Protein AF-A0A383ENN6-F1 (afdb_monomer)

Secondary structure (DSSP, 8-state):
-EEEEEEE-TTSS-EEEEEE---EEEEEEEEEESS---HHHHHHHHTTSPP-EESTTHHHHHHHHHHHHHHH-TT--SPPEEEEEEETTTEEEEEEEE------EEEEEEEEEE-TTS-EEEEEEEEEE-BSTTSSS-B-

Structure (mmCIF, N/CA/C/O backbone):
data_AF-A0A383ENN6-F1
#
_entry.id   AF-A0A383ENN6-F1
#
loop_
_atom_site.group_PDB
_atom_site.id
_atom_site.type_symbol
_atom_site.label_atom_id
_atom_site.label_alt_id
_atom_site.label_comp_id
_atom_site.label_asym_id
_atom_site.label_entity_id
_atom_site.label_seq_id
_atom_site.pdbx_PDB_ins_code
_atom_site.Cartn_x
_atom_site.Cartn_y
_atom_site.Cartn_z
_atom_site.occupancy
_atom_site.B_iso_or_equiv
_atom_site.auth_seq_id
_atom_site.auth_comp_id
_atom_site.auth_asym_id
_atom_site.auth_atom_id
_atom_site.pdbx_PDB_model_num
ATOM 1 N N . MET A 1 1 ? 18.015 -0.674 -19.557 1.00 63.50 1 MET A N 1
ATOM 2 C CA . MET A 1 1 ? 19.193 -1.013 -20.384 1.00 63.50 1 MET A CA 1
ATOM 3 C C . MET A 1 1 ? 18.681 -1.709 -21.627 1.00 63.50 1 MET A C 1
ATOM 5 O O . MET A 1 1 ? 17.902 -2.642 -21.490 1.00 63.50 1 MET A O 1
ATOM 9 N N . GLU A 1 2 ? 19.046 -1.223 -22.807 1.00 74.88 2 GLU A N 1
ATOM 10 C CA . GLU A 1 2 ? 18.682 -1.856 -24.077 1.00 74.88 2 GLU A CA 1
ATOM 11 C C . GLU A 1 2 ? 19.952 -2.333 -24.779 1.00 74.88 2 GLU A C 1
ATOM 13 O O . GLU A 1 2 ? 20.990 -1.667 -24.718 1.00 74.88 2 GLU A O 1
ATOM 18 N N . TYR A 1 3 ? 19.871 -3.489 -25.432 1.00 77.25 3 TYR A N 1
ATOM 19 C CA . TYR A 1 3 ? 20.954 -4.032 -26.241 1.00 77.25 3 TYR A CA 1
ATOM 20 C C . TYR A 1 3 ? 20.627 -3.774 -27.704 1.00 77.25 3 TYR A C 1
ATOM 22 O O . TYR A 1 3 ? 19.642 -4.293 -28.229 1.00 77.25 3 TYR A O 1
ATOM 30 N N . LYS A 1 4 ? 21.447 -2.962 -28.366 1.00 84.00 4 LYS A N 1
ATOM 31 C CA . LYS A 1 4 ? 21.350 -2.748 -29.807 1.00 84.00 4 LYS A CA 1
ATOM 32 C C . LYS A 1 4 ? 22.401 -3.610 -30.487 1.00 84.00 4 LYS A C 1
ATOM 34 O O . LYS A 1 4 ? 23.577 -3.521 -30.143 1.00 84.00 4 LYS A O 1
ATOM 39 N N . LEU A 1 5 ? 21.984 -4.427 -31.450 1.00 88.12 5 LEU A N 1
ATOM 40 C CA . LEU A 1 5 ? 22.916 -5.176 -32.287 1.00 88.12 5 LEU A CA 1
ATOM 41 C C . LEU A 1 5 ? 23.872 -4.192 -32.976 1.00 88.12 5 LEU A C 1
ATOM 43 O O . LEU A 1 5 ? 23.424 -3.267 -33.657 1.00 88.12 5 LEU A O 1
ATOM 47 N N . GLN A 1 6 ? 25.171 -4.376 -32.755 1.00 90.56 6 GLN A N 1
ATOM 48 C CA . GLN A 1 6 ? 26.219 -3.541 -33.332 1.00 90.56 6 GLN A CA 1
ATOM 49 C C . GLN A 1 6 ? 26.793 -4.193 -34.588 1.00 90.56 6 GLN A C 1
ATOM 51 O O . GLN A 1 6 ? 26.885 -3.545 -35.627 1.00 90.56 6 GLN A O 1
ATOM 56 N N . SER A 1 7 ? 27.152 -5.473 -34.502 1.00 90.75 7 SER A N 1
ATOM 57 C CA . SER A 1 7 ? 27.686 -6.252 -35.620 1.00 90.75 7 SER A CA 1
ATOM 58 C C . SER A 1 7 ? 27.542 -7.747 -35.359 1.00 90.75 7 SER A C 1
ATOM 60 O O . SER A 1 7 ? 27.443 -8.173 -34.207 1.00 90.75 7 SER A O 1
ATOM 62 N N . TYR A 1 8 ? 27.574 -8.535 -36.427 1.00 91.88 8 TYR A N 1
ATOM 63 C CA . TYR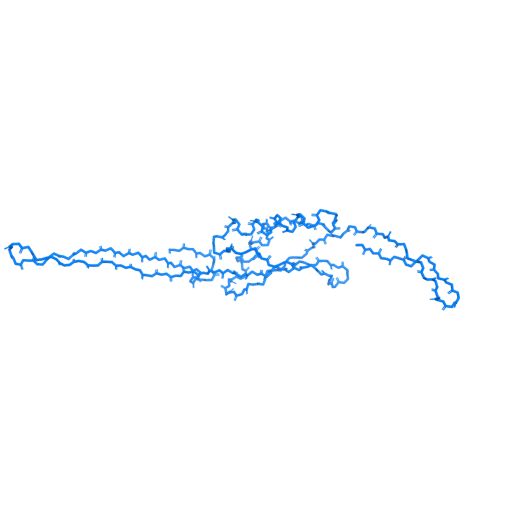 A 1 8 ? 27.678 -9.990 -36.382 1.00 91.88 8 TYR A CA 1
ATOM 64 C C . TYR A 1 8 ? 28.543 -10.477 -37.553 1.00 91.88 8 TYR A C 1
ATOM 66 O O . TYR A 1 8 ? 28.677 -9.761 -38.549 1.00 91.88 8 TYR A O 1
ATOM 74 N N . ASP A 1 9 ? 29.159 -11.648 -37.417 1.00 92.25 9 ASP A N 1
ATOM 75 C CA . ASP A 1 9 ? 29.880 -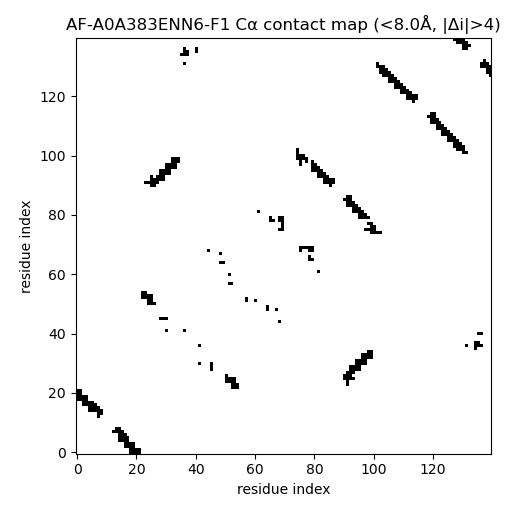12.331 -38.497 1.00 92.25 9 ASP A CA 1
ATOM 76 C C . ASP A 1 9 ? 28.935 -13.185 -39.363 1.00 92.25 9 ASP A C 1
ATOM 78 O O . ASP A 1 9 ? 27.802 -13.464 -38.983 1.00 92.25 9 ASP A O 1
ATOM 82 N N . GLU A 1 10 ? 29.382 -13.614 -40.548 1.00 88.38 10 GLU A N 1
ATOM 83 C CA . GLU A 1 10 ? 28.534 -14.345 -41.511 1.00 88.38 10 GLU A CA 1
ATOM 84 C C . GLU A 1 10 ? 27.960 -15.660 -40.955 1.00 88.38 10 GLU A C 1
ATOM 86 O O . GLU A 1 10 ? 26.904 -16.110 -41.399 1.00 88.38 10 GLU A O 1
ATOM 91 N N . MET A 1 11 ? 28.634 -16.259 -39.968 1.00 91.44 11 MET A N 1
ATOM 92 C CA . MET A 1 11 ? 28.209 -17.499 -39.313 1.00 91.44 11 MET A CA 1
ATOM 93 C C . MET A 1 11 ? 27.432 -17.273 -38.004 1.00 91.44 11 MET A C 1
ATOM 95 O O . MET A 1 11 ? 26.985 -18.246 -37.400 1.00 91.44 11 MET A O 1
ATOM 99 N N . PHE A 1 12 ? 27.236 -16.019 -37.578 1.00 82.81 12 PHE A N 1
ATOM 100 C CA . PHE A 1 12 ? 26.617 -15.631 -36.301 1.00 82.81 12 PHE A CA 1
ATOM 101 C C . PHE A 1 12 ? 27.293 -16.215 -35.045 1.00 82.81 12 PHE A C 1
ATOM 103 O O . PHE A 1 12 ? 26.667 -16.304 -33.987 1.00 82.81 12 PHE A O 1
ATOM 110 N N . GLU A 1 13 ? 28.568 -16.591 -35.128 1.00 87.62 13 GLU A N 1
ATOM 111 C CA . GLU A 1 13 ? 29.348 -17.071 -33.983 1.00 87.62 13 GLU A CA 1
ATOM 112 C C . GLU A 1 13 ? 29.794 -15.914 -33.078 1.00 87.62 13 GLU A C 1
ATOM 114 O O . GLU A 1 13 ? 29.941 -16.089 -31.867 1.00 87.62 13 GLU A O 1
ATOM 119 N N . HIS A 1 14 ? 29.939 -14.708 -33.636 1.00 88.06 14 HIS A N 1
ATOM 120 C CA . HIS A 1 14 ? 30.341 -13.511 -32.902 1.00 88.06 14 HIS A CA 1
ATOM 121 C C . HIS A 1 14 ? 29.305 -12.403 -33.059 1.00 88.06 14 HIS A C 1
ATOM 123 O O . HIS A 1 14 ? 29.332 -11.631 -34.016 1.00 88.06 14 HIS A O 1
ATOM 129 N N . ILE A 1 15 ? 28.411 -12.282 -32.077 1.00 91.00 15 ILE A N 1
ATOM 130 C CA . ILE A 1 15 ? 27.385 -11.237 -32.043 1.00 91.00 15 ILE A CA 1
ATOM 131 C C . ILE A 1 15 ? 27.783 -10.174 -31.020 1.00 91.00 15 ILE A C 1
ATOM 133 O O . ILE A 1 15 ? 27.847 -10.434 -29.817 1.00 91.00 15 ILE A O 1
ATOM 137 N N . ILE A 1 16 ? 28.039 -8.957 -31.497 1.00 89.25 16 ILE A N 1
ATOM 138 C CA . ILE A 1 16 ? 28.405 -7.819 -30.654 1.00 89.25 16 ILE A CA 1
ATOM 139 C C . ILE A 1 16 ? 27.170 -6.953 -30.440 1.00 89.25 16 ILE A C 1
ATOM 141 O O . ILE A 1 16 ? 26.548 -6.469 -31.390 1.00 89.25 16 ILE A O 1
ATOM 145 N N . TYR A 1 17 ? 26.847 -6.714 -29.173 1.00 86.62 17 TYR A N 1
ATOM 146 C CA . TYR A 1 17 ? 25.803 -5.784 -28.768 1.00 86.62 17 TYR A CA 1
ATOM 147 C C . TYR A 1 17 ? 26.422 -4.538 -28.152 1.00 86.62 17 TYR A C 1
ATOM 149 O O . TYR A 1 17 ? 27.313 -4.620 -27.308 1.00 86.62 17 TYR A O 1
ATOM 157 N N . GLN A 1 18 ? 25.881 -3.384 -28.517 1.00 84.81 18 GLN A N 1
ATOM 158 C CA . GLN A 1 18 ? 26.133 -2.139 -27.817 1.00 84.81 18 GLN A CA 1
ATOM 159 C C . GLN A 1 18 ? 25.050 -1.939 -26.756 1.00 84.81 18 GLN A C 1
ATOM 161 O O . GLN A 1 18 ? 23.852 -1.968 -27.057 1.00 84.81 18 GLN A O 1
ATOM 166 N N . THR A 1 19 ? 25.462 -1.714 -25.510 1.00 73.62 19 THR A N 1
ATOM 167 C CA . THR A 1 19 ? 24.545 -1.310 -24.445 1.00 73.62 19 THR A CA 1
ATOM 168 C C . THR A 1 19 ? 24.194 0.163 -24.608 1.00 73.62 19 THR A C 1
ATOM 170 O O . THR A 1 19 ? 25.063 1.026 -24.745 1.00 73.62 19 THR A O 1
ATOM 173 N N . ARG A 1 20 ? 22.898 0.472 -24.586 1.00 72.12 20 ARG A N 1
ATOM 174 C CA . ARG A 1 20 ? 22.398 1.844 -24.523 1.00 72.12 20 ARG A CA 1
ATOM 175 C C . ARG A 1 20 ? 21.589 2.026 -23.250 1.00 72.12 20 ARG A C 1
ATOM 177 O O . ARG A 1 20 ? 20.680 1.248 -22.943 1.00 72.12 20 ARG A O 1
ATOM 184 N N . TYR A 1 21 ? 21.917 3.078 -22.512 1.00 65.19 21 TYR A N 1
ATOM 185 C CA . TYR A 1 21 ? 21.076 3.540 -21.422 1.00 65.19 21 TYR A CA 1
ATOM 186 C C . TYR A 1 21 ? 19.931 4.353 -22.024 1.00 65.19 21 TYR A C 1
ATOM 188 O O . TYR A 1 21 ? 20.158 5.366 -22.682 1.00 65.19 21 TYR A O 1
ATOM 196 N N . VAL A 1 22 ? 18.712 3.849 -21.874 1.00 68.62 22 VAL A N 1
ATOM 197 C CA . VAL A 1 22 ? 17.493 4.543 -22.282 1.00 68.62 22 VAL A CA 1
ATOM 198 C C . VAL A 1 22 ? 16.698 4.763 -21.014 1.00 68.62 22 VAL A C 1
ATOM 200 O O . VAL A 1 22 ? 16.259 3.799 -20.386 1.00 68.62 22 VAL A O 1
ATOM 203 N N . GLU A 1 23 ? 16.573 6.027 -20.627 1.00 73.25 23 GLU A N 1
ATOM 204 C CA . GLU A 1 23 ? 15.681 6.432 -19.551 1.00 73.25 23 GLU A CA 1
ATOM 205 C C . GLU A 1 23 ? 14.243 6.183 -20.007 1.00 73.25 23 GLU A C 1
ATOM 207 O O . GLU A 1 23 ? 13.811 6.676 -21.052 1.00 73.25 23 GLU A O 1
ATOM 212 N N . LYS A 1 24 ? 13.503 5.386 -19.236 1.00 84.88 24 LYS A N 1
ATOM 213 C CA . LYS A 1 24 ? 12.066 5.177 -19.440 1.00 84.88 24 LYS A CA 1
ATOM 214 C C . LYS A 1 24 ? 11.313 5.691 -18.228 1.00 84.88 24 LYS A C 1
ATOM 216 O O . LYS A 1 24 ? 11.729 5.460 -17.098 1.00 84.88 24 LYS A O 1
ATOM 221 N N . ILE A 1 25 ? 10.205 6.382 -18.456 1.00 89.50 25 ILE A N 1
ATOM 222 C CA . ILE A 1 25 ? 9.344 6.876 -17.380 1.00 89.50 25 ILE A CA 1
ATOM 223 C C . ILE A 1 25 ? 8.344 5.778 -17.036 1.00 89.50 25 ILE A C 1
ATOM 225 O O . ILE A 1 25 ? 7.725 5.209 -17.930 1.00 89.50 25 ILE A O 1
ATOM 229 N N . ILE A 1 26 ? 8.159 5.514 -15.745 1.00 91.81 26 ILE A N 1
ATOM 230 C CA . ILE A 1 26 ? 7.043 4.703 -15.260 1.00 91.81 26 ILE A CA 1
ATOM 231 C C . ILE A 1 26 ? 5.783 5.560 -15.386 1.00 91.81 26 ILE A C 1
ATOM 233 O O . ILE A 1 26 ? 5.572 6.501 -14.617 1.00 91.81 26 ILE A O 1
ATOM 237 N N . ASP A 1 27 ? 4.978 5.275 -16.405 1.00 88.25 27 ASP A N 1
ATOM 238 C CA . ASP A 1 27 ? 3.809 6.081 -16.765 1.00 88.25 27 ASP A CA 1
ATOM 239 C C . ASP A 1 27 ? 2.519 5.598 -16.099 1.00 88.25 27 ASP A C 1
ATOM 241 O O . ASP A 1 27 ? 1.561 6.365 -15.982 1.00 88.25 27 ASP A O 1
ATOM 245 N N . THR A 1 28 ? 2.513 4.351 -15.629 1.00 92.00 28 THR A N 1
ATOM 246 C CA . THR A 1 28 ? 1.335 3.698 -15.065 1.00 92.00 28 THR A CA 1
ATOM 247 C C . THR A 1 28 ? 1.675 3.033 -13.749 1.00 92.00 28 THR A C 1
ATOM 249 O O . THR A 1 28 ? 2.677 2.333 -13.635 1.00 92.00 28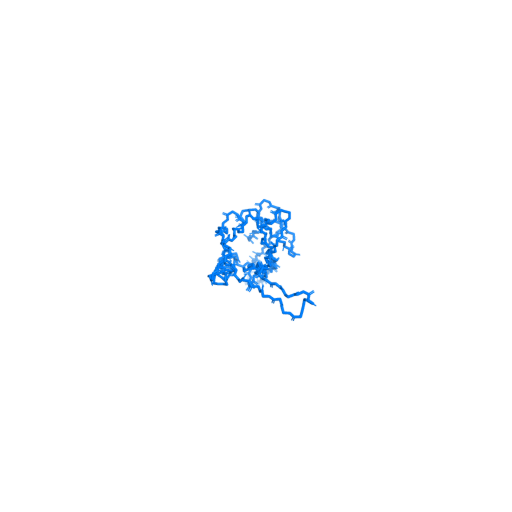 THR A O 1
ATOM 252 N N . ILE A 1 29 ? 0.815 3.237 -12.755 1.00 94.62 29 ILE A N 1
ATOM 253 C CA . ILE A 1 29 ? 0.898 2.580 -11.454 1.00 94.62 29 ILE A CA 1
ATOM 254 C C . ILE A 1 29 ? -0.450 1.919 -11.191 1.00 94.62 29 ILE A C 1
ATOM 256 O O . ILE A 1 29 ? -1.493 2.568 -11.279 1.00 94.62 29 ILE A O 1
ATOM 260 N N . VAL A 1 30 ? -0.417 0.635 -10.857 1.00 94.56 30 VAL A N 1
ATOM 261 C CA . VAL A 1 30 ? -1.583 -0.159 -10.473 1.00 94.56 30 VAL A CA 1
ATOM 262 C C . VAL A 1 30 ? -1.336 -0.716 -9.079 1.00 94.56 30 VAL A C 1
ATOM 264 O O . VAL A 1 30 ? -0.263 -1.248 -8.810 1.00 94.56 30 VAL A O 1
ATOM 267 N N . ILE A 1 31 ? -2.324 -0.593 -8.195 1.00 95.75 31 ILE A N 1
ATOM 268 C CA . ILE A 1 31 ? -2.282 -1.199 -6.861 1.00 95.75 31 ILE A CA 1
ATOM 269 C C . ILE A 1 31 ? -3.237 -2.384 -6.842 1.00 95.75 31 ILE A C 1
ATOM 271 O O . ILE A 1 31 ? -4.414 -2.233 -7.179 1.00 95.75 31 ILE A O 1
ATOM 275 N N . VAL A 1 32 ? -2.732 -3.539 -6.423 1.00 95.81 32 VAL A N 1
ATOM 276 C CA . VAL A 1 32 ? -3.486 -4.784 -6.284 1.00 95.81 32 VAL A CA 1
ATOM 277 C C . VAL A 1 32 ? -3.573 -5.113 -4.796 1.00 95.81 32 VAL A C 1
ATOM 279 O O . VAL A 1 32 ? -2.579 -5.537 -4.210 1.00 95.81 32 VAL A O 1
ATOM 282 N N . PRO A 1 33 ? -4.719 -4.871 -4.139 1.00 95.44 33 PRO A N 1
ATOM 283 C CA . PRO A 1 33 ? -4.847 -5.164 -2.723 1.00 95.44 33 PRO A CA 1
ATOM 284 C C . PRO A 1 33 ? -5.269 -6.620 -2.482 1.00 95.44 33 PRO A C 1
ATOM 286 O O . PRO A 1 33 ? -6.149 -7.144 -3.163 1.00 95.44 33 PRO A O 1
ATOM 289 N N . GLU A 1 34 ? -4.704 -7.257 -1.457 1.00 95.38 34 GLU A N 1
ATOM 290 C CA . GLU A 1 34 ? -5.130 -8.588 -0.995 1.00 95.38 34 GLU A CA 1
ATOM 291 C C . GLU A 1 34 ? -6.482 -8.561 -0.268 1.00 95.38 34 GLU A C 1
ATOM 293 O O . GLU A 1 34 ? -7.181 -9.571 -0.171 1.00 95.38 34 GLU A O 1
ATOM 298 N N . LYS A 1 35 ? -6.853 -7.399 0.278 1.00 94.38 35 LYS A N 1
ATOM 299 C CA . LYS A 1 35 ? -8.127 -7.162 0.965 1.00 94.38 35 LYS A CA 1
ATOM 300 C C . LYS A 1 35 ? -8.984 -6.193 0.163 1.00 94.38 35 LYS A C 1
ATOM 302 O O . LYS A 1 35 ? -8.475 -5.335 -0.552 1.00 94.38 35 LYS A O 1
ATOM 307 N N . ASN A 1 36 ? -10.301 -6.287 0.330 1.00 94.81 36 ASN A N 1
ATOM 308 C CA . ASN A 1 36 ? -11.221 -5.380 -0.343 1.00 94.81 36 ASN A CA 1
ATOM 309 C C . ASN A 1 36 ? -10.992 -3.932 0.109 1.00 94.81 36 ASN A C 1
ATOM 311 O O . ASN A 1 36 ? -11.116 -3.592 1.284 1.00 94.81 36 ASN A O 1
ATOM 315 N N . ILE A 1 37 ? -10.677 -3.077 -0.859 1.00 96.19 37 ILE A N 1
ATOM 316 C CA . ILE A 1 37 ? -10.566 -1.628 -0.708 1.00 96.19 37 ILE A CA 1
ATOM 317 C C . ILE A 1 37 ? -11.251 -1.010 -1.922 1.00 96.19 37 ILE A C 1
ATOM 319 O O . ILE A 1 37 ? -11.018 -1.428 -3.058 1.00 96.19 37 ILE A O 1
ATOM 323 N N . LEU A 1 38 ? -12.102 -0.005 -1.709 1.00 96.88 38 LEU A N 1
ATOM 324 C CA . LEU A 1 38 ? -12.775 0.662 -2.818 1.00 96.88 38 LEU A CA 1
ATOM 325 C C . LEU A 1 38 ? -11.741 1.345 -3.736 1.00 96.88 38 LEU A C 1
ATOM 327 O O . LEU A 1 38 ? -10.876 2.078 -3.241 1.00 96.88 38 LEU A O 1
ATOM 331 N N . PRO A 1 39 ? -11.879 1.227 -5.073 1.00 95.00 39 PRO A N 1
ATOM 332 C CA . PRO A 1 39 ? -10.896 1.742 -6.030 1.00 95.00 39 PRO A CA 1
ATOM 333 C C . PRO A 1 39 ? -10.528 3.217 -5.842 1.00 95.00 39 PRO A C 1
ATOM 335 O O . PRO A 1 39 ? -9.381 3.602 -6.038 1.00 95.00 39 PRO A O 1
ATOM 338 N N . LYS A 1 40 ? -11.470 4.062 -5.402 1.00 95.25 40 LYS A N 1
ATOM 339 C CA . LYS A 1 40 ? -11.204 5.488 -5.150 1.00 95.25 40 LYS A CA 1
ATOM 340 C C . LYS A 1 40 ? -10.133 5.731 -4.076 1.00 95.25 40 LYS A C 1
ATOM 342 O O . LYS A 1 40 ? -9.392 6.706 -4.182 1.00 95.25 40 LYS A O 1
ATOM 347 N N . PHE A 1 41 ? -10.029 4.865 -3.064 1.00 93.50 41 PHE A N 1
ATOM 348 C CA . PHE A 1 41 ? -9.004 4.991 -2.023 1.00 93.50 41 PHE A CA 1
ATOM 349 C C . PHE A 1 41 ? -7.652 4.477 -2.509 1.00 93.50 41 PHE A C 1
ATOM 351 O O . PHE A 1 41 ? -6.651 5.144 -2.264 1.00 93.50 41 PHE A O 1
ATOM 358 N N . LEU A 1 42 ? -7.630 3.396 -3.297 1.00 94.38 42 LEU A N 1
ATOM 359 C CA . LEU A 1 42 ? -6.419 2.935 -3.985 1.00 94.38 42 LEU A CA 1
ATOM 360 C C . LEU A 1 42 ? -5.884 4.002 -4.947 1.00 94.38 42 LEU A C 1
ATOM 362 O O . LEU A 1 42 ? -4.706 4.336 -4.916 1.00 94.38 42 LEU A O 1
ATOM 366 N N . ASN A 1 43 ? -6.756 4.629 -5.738 1.00 93.62 43 ASN A N 1
ATOM 367 C CA . ASN A 1 43 ? -6.367 5.709 -6.645 1.00 93.62 43 ASN A CA 1
ATOM 368 C C . ASN A 1 43 ? -5.776 6.902 -5.884 1.00 93.62 43 ASN A C 1
ATOM 370 O O . ASN A 1 43 ? -4.810 7.508 -6.341 1.00 93.62 43 ASN A O 1
ATOM 374 N N . ARG A 1 44 ? -6.295 7.215 -4.687 1.00 91.88 44 ARG A N 1
ATOM 375 C CA . ARG A 1 44 ? -5.714 8.255 -3.826 1.00 91.88 44 ARG A CA 1
ATOM 376 C C . ARG A 1 44 ? -4.271 7.936 -3.428 1.00 91.88 44 ARG A C 1
ATOM 378 O O . ARG A 1 44 ? -3.472 8.866 -3.367 1.00 91.88 44 ARG A O 1
ATOM 385 N N . LEU A 1 45 ? -3.942 6.666 -3.178 1.00 91.06 45 LEU A N 1
ATOM 386 C CA . LEU A 1 45 ? -2.561 6.224 -2.943 1.00 91.06 45 LEU A CA 1
AT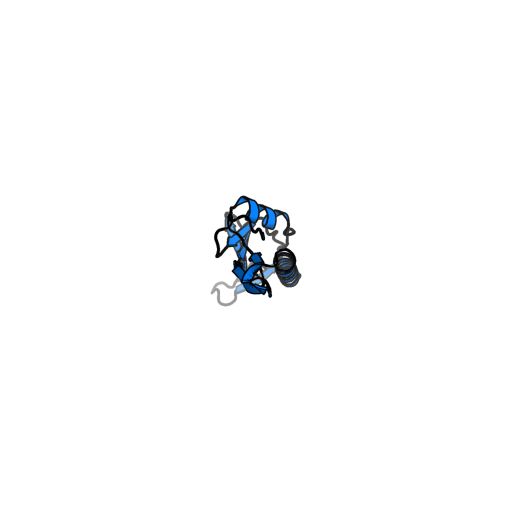OM 387 C C . LEU A 1 45 ? -1.701 6.464 -4.178 1.00 91.06 45 LEU A C 1
ATOM 389 O O . LEU A 1 45 ? -0.647 7.084 -4.072 1.00 91.06 45 LEU A O 1
ATOM 393 N N . VAL A 1 46 ? -2.176 6.026 -5.348 1.00 93.06 46 VAL A N 1
ATOM 394 C CA . VAL A 1 46 ? -1.454 6.167 -6.620 1.00 93.06 46 VAL A CA 1
ATOM 395 C C . VAL A 1 46 ? -1.084 7.625 -6.887 1.00 93.06 46 VAL A C 1
ATOM 397 O O . VAL A 1 46 ? 0.068 7.912 -7.195 1.00 93.06 46 VAL A O 1
ATOM 400 N N . TYR A 1 47 ? -2.014 8.564 -6.686 1.00 91.19 47 TYR A N 1
ATOM 401 C CA . TYR A 1 47 ? -1.753 9.996 -6.890 1.00 91.19 47 TYR A CA 1
ATOM 402 C C . TYR A 1 47 ? -0.704 10.595 -5.947 1.00 91.19 47 TYR A C 1
ATOM 404 O O . TYR A 1 47 ? -0.213 11.694 -6.194 1.00 91.19 47 TYR A O 1
ATOM 412 N N . GLN A 1 48 ? -0.382 9.910 -4.854 1.00 89.50 48 GLN A N 1
ATOM 413 C CA . GLN A 1 48 ? 0.590 10.366 -3.864 1.00 89.50 48 GLN A CA 1
ATOM 414 C C . GLN A 1 48 ? 1.970 9.748 -4.079 1.00 89.50 48 GLN A C 1
ATOM 416 O O . GLN A 1 48 ? 2.935 10.211 -3.475 1.00 89.50 48 GLN A O 1
ATOM 421 N N . ILE A 1 49 ? 2.070 8.724 -4.927 1.00 90.94 49 ILE A N 1
ATOM 422 C CA . ILE A 1 49 ? 3.335 8.101 -5.288 1.00 90.94 49 ILE A CA 1
ATOM 423 C C . ILE A 1 49 ? 4.003 8.981 -6.353 1.00 90.94 49 ILE A C 1
ATOM 425 O O . ILE A 1 49 ? 3.422 9.196 -7.420 1.00 90.94 49 ILE A O 1
ATOM 429 N N . PRO A 1 50 ? 5.221 9.499 -6.104 1.00 88.69 50 PRO A N 1
ATOM 430 C CA . PRO A 1 50 ? 5.935 10.292 -7.096 1.00 88.69 50 PRO A CA 1
ATOM 431 C C . PRO A 1 50 ? 6.137 9.501 -8.391 1.00 88.69 50 PRO A C 1
ATOM 433 O O . PRO A 1 50 ? 6.293 8.279 -8.357 1.00 88.69 50 PRO A O 1
ATOM 436 N N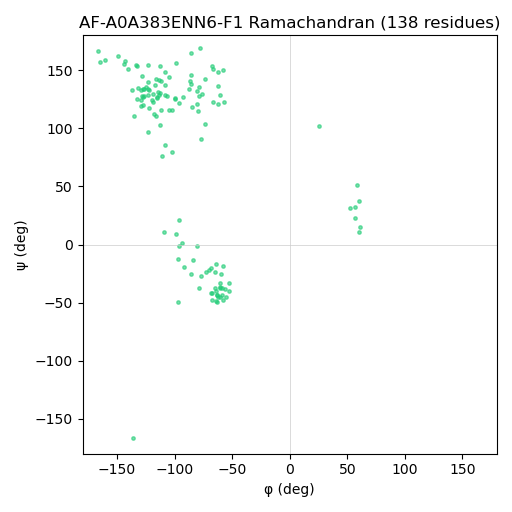 . LYS A 1 51 ? 6.194 10.183 -9.534 1.00 87.62 51 LYS A N 1
ATOM 437 C CA . LYS A 1 51 ? 6.658 9.543 -10.773 1.00 87.62 51 LYS A CA 1
ATOM 438 C C . LYS A 1 51 ? 8.114 9.102 -10.603 1.00 87.62 51 LYS A C 1
ATOM 440 O O . LYS A 1 51 ? 8.860 9.756 -9.881 1.00 87.62 51 LYS A O 1
ATOM 445 N N . SER A 1 52 ? 8.497 8.015 -11.264 1.00 87.56 52 SER A N 1
ATOM 446 C CA . SER A 1 52 ? 9.883 7.538 -11.277 1.00 87.56 52 SER A CA 1
ATOM 447 C C . SER A 1 52 ? 10.340 7.209 -12.684 1.00 87.56 52 SER A C 1
ATOM 449 O O . SER A 1 52 ? 9.545 6.871 -13.566 1.00 87.56 52 SER A O 1
ATOM 451 N N . THR A 1 53 ? 11.645 7.310 -12.861 1.00 88.00 53 THR A N 1
ATOM 452 C CA . THR A 1 53 ? 12.386 6.955 -14.061 1.00 88.00 53 THR A CA 1
ATOM 453 C C . THR A 1 53 ? 13.132 5.647 -13.827 1.00 88.00 53 THR A C 1
ATOM 455 O O . THR A 1 53 ? 13.599 5.357 -12.729 1.00 88.00 53 THR A O 1
ATOM 458 N N . ILE A 1 54 ? 13.223 4.818 -14.865 1.00 86.81 54 ILE A N 1
ATOM 459 C CA . ILE A 1 54 ? 14.131 3.675 -14.895 1.00 86.81 54 ILE A CA 1
ATOM 460 C C . ILE A 1 54 ? 15.528 4.231 -15.164 1.00 86.81 54 ILE A C 1
ATOM 462 O O . ILE A 1 54 ? 15.933 4.395 -16.317 1.00 86.81 54 ILE A O 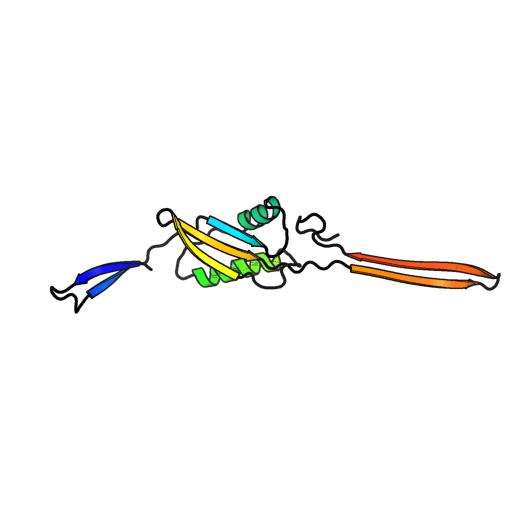1
ATOM 466 N N . ASP A 1 55 ? 16.235 4.531 -14.081 1.00 85.69 55 ASP A N 1
ATOM 467 C CA . ASP A 1 55 ? 17.628 4.960 -14.074 1.00 85.69 55 ASP A CA 1
ATOM 468 C C . ASP A 1 55 ? 18.429 4.253 -12.960 1.00 85.69 55 ASP A C 1
ATOM 470 O O . ASP A 1 55 ? 18.001 3.234 -12.411 1.00 85.69 55 ASP A O 1
ATOM 474 N N . HIS A 1 56 ? 19.633 4.746 -12.662 1.00 84.31 56 HIS A N 1
ATOM 475 C CA . HIS A 1 56 ? 20.539 4.137 -11.688 1.00 84.31 56 HIS A CA 1
ATOM 476 C C . HIS A 1 56 ? 20.030 4.233 -10.242 1.00 84.31 56 HIS A C 1
ATOM 478 O O . HIS A 1 56 ? 20.453 3.434 -9.411 1.00 84.31 56 HIS A O 1
ATOM 484 N N . ASN A 1 57 ? 19.106 5.152 -9.952 1.00 88.19 57 ASN A N 1
ATOM 485 C CA . ASN A 1 57 ? 18.500 5.356 -8.636 1.00 88.19 57 ASN A CA 1
ATOM 486 C C . ASN A 1 57 ? 17.189 4.581 -8.457 1.00 88.19 57 ASN A C 1
ATOM 488 O O . ASN A 1 57 ? 16.570 4.676 -7.399 1.00 88.19 57 ASN A O 1
ATOM 492 N N . LEU A 1 58 ? 16.754 3.801 -9.458 1.00 89.25 58 LEU A N 1
ATOM 493 C CA . LEU A 1 58 ? 15.460 3.114 -9.442 1.00 89.25 58 LEU A CA 1
ATOM 494 C C . LEU A 1 58 ? 15.241 2.273 -8.174 1.00 89.25 58 LEU A C 1
ATOM 496 O O . LEU A 1 58 ? 14.137 2.252 -7.638 1.00 89.25 58 LEU A O 1
ATOM 500 N N . ILE A 1 59 ? 16.277 1.580 -7.694 1.00 90.81 59 ILE A N 1
ATOM 501 C CA . ILE A 1 59 ? 16.184 0.731 -6.497 1.00 90.81 59 ILE A CA 1
ATOM 502 C C . ILE A 1 59 ? 15.884 1.583 -5.257 1.00 90.81 59 ILE A C 1
ATOM 504 O O . ILE A 1 59 ? 14.937 1.288 -4.527 1.00 90.81 59 ILE A O 1
ATOM 508 N N . ASP A 1 60 ? 16.628 2.671 -5.059 1.00 93.38 60 ASP A N 1
ATOM 509 C CA . ASP A 1 60 ? 16.427 3.587 -3.933 1.00 93.38 60 ASP A CA 1
ATOM 510 C C . ASP A 1 60 ? 15.063 4.284 -4.013 1.00 93.38 60 ASP A C 1
ATOM 512 O O . ASP A 1 60 ? 14.388 4.479 -3.000 1.00 93.38 60 ASP A O 1
ATOM 516 N N . ASP A 1 61 ? 14.627 4.636 -5.221 1.00 92.69 61 ASP A N 1
ATOM 517 C CA . ASP A 1 61 ? 13.305 5.199 -5.482 1.00 92.69 61 ASP A CA 1
ATOM 518 C C . ASP A 1 61 ? 12.180 4.222 -5.128 1.00 92.69 61 ASP A C 1
ATOM 520 O O . ASP A 1 61 ? 11.184 4.620 -4.518 1.00 92.69 61 ASP A O 1
ATOM 524 N N . ILE A 1 62 ? 12.325 2.943 -5.485 1.00 94.56 62 ILE A N 1
ATOM 525 C CA . ILE A 1 62 ? 11.374 1.886 -5.123 1.00 94.56 62 ILE A CA 1
ATOM 526 C C . ILE A 1 62 ? 11.314 1.727 -3.603 1.00 94.56 62 ILE A C 1
ATOM 528 O O . ILE A 1 62 ? 10.216 1.670 -3.049 1.00 94.56 62 ILE A O 1
ATOM 532 N N . GLU A 1 63 ? 12.456 1.697 -2.914 1.00 95.44 63 GLU A N 1
ATOM 533 C CA . GLU A 1 63 ? 12.480 1.578 -1.453 1.00 95.44 63 GLU A CA 1
ATOM 534 C C . GLU A 1 63 ? 11.822 2.781 -0.768 1.00 95.44 63 GLU A C 1
ATOM 536 O O . GLU A 1 63 ? 10.957 2.593 0.089 1.00 95.44 63 GLU A O 1
ATOM 541 N N . LYS A 1 64 ? 12.096 4.010 -1.224 1.00 94.50 64 LYS A N 1
ATOM 542 C CA . LYS A 1 64 ? 11.407 5.215 -0.728 1.00 94.50 64 LYS A CA 1
ATOM 543 C C . LYS A 1 64 ? 9.895 5.153 -0.940 1.00 94.50 64 LYS A C 1
ATOM 545 O O . LYS A 1 64 ? 9.142 5.628 -0.093 1.00 94.50 64 LYS A O 1
ATOM 550 N N . LYS A 1 65 ? 9.422 4.589 -2.059 1.00 93.81 65 LYS A N 1
ATOM 551 C CA . LYS A 1 65 ? 7.979 4.402 -2.303 1.00 93.81 65 LYS A CA 1
ATOM 552 C C . LYS A 1 65 ? 7.374 3.374 -1.359 1.00 93.81 65 LYS A C 1
ATOM 554 O O . LYS A 1 65 ? 6.281 3.615 -0.852 1.00 93.81 65 LYS A O 1
ATOM 559 N N . LYS A 1 66 ? 8.062 2.256 -1.110 1.00 95.12 66 LYS A N 1
ATOM 560 C CA . LYS A 1 66 ? 7.618 1.261 -0.124 1.00 95.12 66 LYS A CA 1
ATOM 561 C C . LYS A 1 66 ? 7.479 1.908 1.251 1.00 95.12 66 LYS A C 1
ATOM 563 O O . LYS A 1 66 ? 6.418 1.788 1.854 1.00 95.12 66 LYS A O 1
ATOM 568 N N . ASP A 1 67 ? 8.487 2.672 1.669 1.00 94.38 67 ASP A N 1
ATOM 569 C CA . ASP A 1 67 ? 8.486 3.382 2.951 1.00 94.38 67 ASP A CA 1
ATOM 570 C C . ASP A 1 67 ? 7.380 4.445 3.022 1.00 94.38 67 ASP A C 1
ATOM 572 O O . ASP A 1 67 ? 6.707 4.589 4.041 1.00 94.38 67 ASP A O 1
ATOM 576 N N . LEU A 1 68 ? 7.138 5.182 1.933 1.00 93.12 68 LEU A N 1
ATOM 577 C CA . LEU A 1 68 ? 6.035 6.142 1.842 1.00 93.12 68 LEU A CA 1
ATOM 578 C C . LEU A 1 68 ? 4.678 5.459 2.067 1.00 93.12 68 LEU A C 1
ATOM 580 O O . LEU A 1 68 ? 3.824 6.008 2.764 1.00 93.12 68 LEU A O 1
ATOM 584 N N . ILE A 1 69 ? 4.471 4.287 1.463 1.00 92.94 69 ILE A N 1
ATOM 585 C CA . ILE A 1 69 ? 3.218 3.535 1.566 1.00 92.94 69 ILE A CA 1
ATOM 586 C C . ILE A 1 69 ? 3.024 3.017 2.997 1.00 92.94 69 ILE A C 1
ATOM 588 O O . ILE A 1 69 ? 1.954 3.240 3.566 1.00 92.94 69 ILE A O 1
ATOM 592 N N . THR A 1 70 ? 4.047 2.402 3.600 1.00 93.19 70 THR A N 1
ATOM 593 C CA . THR A 1 70 ? 3.971 1.853 4.968 1.00 93.19 70 THR A CA 1
ATOM 594 C C . THR A 1 70 ? 3.833 2.945 6.027 1.00 93.19 70 THR A C 1
ATOM 596 O O . THR A 1 70 ? 3.007 2.840 6.927 1.00 93.19 70 THR A O 1
ATOM 599 N N . ASN A 1 71 ? 4.574 4.051 5.906 1.00 91.38 71 ASN A N 1
ATOM 600 C CA . ASN A 1 71 ? 4.545 5.130 6.904 1.00 91.38 71 ASN A CA 1
ATOM 601 C C . ASN A 1 71 ? 3.228 5.909 6.908 1.00 91.38 71 ASN A C 1
ATOM 603 O O . ASN A 1 71 ? 2.899 6.584 7.882 1.00 91.38 71 ASN A O 1
ATOM 607 N N . LYS A 1 72 ? 2.479 5.861 5.805 1.00 88.56 72 LYS A N 1
ATOM 608 C CA . LYS A 1 72 ? 1.243 6.625 5.660 1.00 88.56 72 LYS A CA 1
ATOM 609 C C . LYS A 1 72 ? 0.019 5.913 6.224 1.00 88.56 72 LYS A C 1
ATOM 611 O O . LYS A 1 72 ? -0.952 6.581 6.581 1.00 88.56 72 LYS A O 1
ATOM 616 N N . TYR A 1 73 ? 0.050 4.587 6.286 1.00 87.62 73 TYR A N 1
ATOM 617 C CA . TYR A 1 73 ? -1.102 3.773 6.645 1.00 87.62 73 TYR A CA 1
ATOM 618 C C . TYR A 1 73 ? -0.691 2.686 7.625 1.00 87.62 73 TYR A C 1
ATOM 620 O O . TYR A 1 73 ? -0.019 1.731 7.261 1.00 87.62 73 TYR A O 1
ATOM 628 N N . TYR A 1 74 ? -1.142 2.816 8.869 1.00 88.81 74 TYR A N 1
ATOM 629 C CA . TYR A 1 74 ? -0.698 1.959 9.968 1.00 88.81 74 TYR A CA 1
ATOM 630 C C . TYR A 1 74 ? -1.098 0.474 9.808 1.00 88.81 74 TYR A C 1
ATOM 632 O O . TYR A 1 74 ? -0.439 -0.392 10.371 1.00 88.81 74 TYR A O 1
ATOM 640 N N . PHE A 1 75 ? -2.153 0.167 9.043 1.00 92.25 75 PHE A N 1
ATOM 641 C CA . PHE A 1 75 ? -2.553 -1.209 8.706 1.00 92.25 75 PHE A CA 1
ATOM 642 C C . PHE A 1 75 ? -1.726 -1.800 7.548 1.00 92.25 75 PHE A C 1
ATOM 644 O O . PHE A 1 75 ? -1.948 -2.940 7.161 1.00 92.25 75 PHE A O 1
ATOM 651 N N . ILE A 1 76 ? -0.783 -1.052 6.960 1.00 91.62 76 ILE A N 1
ATOM 652 C CA . ILE A 1 76 ? 0.220 -1.566 6.016 1.00 91.62 76 ILE A CA 1
ATOM 653 C C . ILE A 1 76 ? 1.537 -1.699 6.786 1.00 91.62 76 ILE A C 1
ATOM 655 O O . ILE A 1 76 ? 2.410 -0.835 6.730 1.00 91.62 76 ILE A O 1
ATOM 659 N N . ASN A 1 77 ? 1.657 -2.774 7.557 1.00 88.19 77 ASN A N 1
ATOM 660 C CA . ASN A 1 77 ? 2.807 -3.016 8.432 1.00 88.19 77 ASN A CA 1
ATOM 661 C C . ASN A 1 77 ? 4.000 -3.676 7.719 1.00 88.19 77 ASN A C 1
ATOM 663 O O . ASN A 1 77 ? 5.110 -3.659 8.246 1.00 88.19 77 ASN A O 1
ATOM 667 N N . ASN A 1 78 ? 3.791 -4.203 6.511 1.00 91.31 78 ASN A N 1
ATOM 668 C CA . ASN A 1 78 ? 4.817 -4.829 5.686 1.00 91.31 78 ASN A CA 1
ATOM 669 C C . ASN A 1 78 ? 5.079 -4.001 4.424 1.00 91.31 78 ASN A C 1
ATOM 671 O O . ASN A 1 78 ? 4.153 -3.467 3.809 1.00 91.31 78 ASN A O 1
ATOM 675 N N . LYS A 1 79 ? 6.351 -3.913 4.008 1.00 94.12 79 LYS A N 1
ATOM 676 C CA . LYS A 1 79 ? 6.709 -3.237 2.755 1.00 94.12 79 LYS A CA 1
ATOM 677 C C . LYS A 1 79 ? 6.013 -3.934 1.577 1.00 94.12 79 LYS A C 1
ATOM 679 O O . LYS A 1 79 ? 6.165 -5.149 1.442 1.00 94.12 79 LYS A O 1
ATOM 684 N N . PRO A 1 80 ? 5.302 -3.195 0.707 1.00 95.62 80 PRO A N 1
ATOM 685 C CA . PRO A 1 80 ? 4.613 -3.803 -0.420 1.00 95.62 80 PRO A CA 1
ATOM 686 C C . PRO A 1 80 ? 5.608 -4.388 -1.422 1.00 95.62 80 PRO A C 1
ATOM 688 O O . PRO A 1 80 ? 6.732 -3.891 -1.590 1.00 95.62 80 PRO A O 1
ATOM 691 N N . HIS A 1 81 ? 5.173 -5.428 -2.125 1.00 96.12 81 HIS A N 1
ATOM 692 C CA . HIS A 1 81 ? 5.922 -5.947 -3.257 1.00 96.12 81 HIS A CA 1
ATOM 693 C C . HIS A 1 81 ? 5.671 -5.050 -4.475 1.00 96.12 81 HIS A C 1
ATOM 695 O O . HIS A 1 81 ? 4.549 -4.610 -4.716 1.00 96.12 81 HIS A O 1
ATOM 701 N N . ILE A 1 82 ? 6.737 -4.712 -5.202 1.00 96.06 82 ILE A N 1
ATOM 702 C CA . ILE A 1 82 ? 6.673 -3.799 -6.346 1.00 96.06 82 ILE A CA 1
ATOM 703 C C . ILE A 1 82 ? 7.324 -4.479 -7.540 1.00 96.06 82 ILE A C 1
ATOM 705 O O . ILE A 1 82 ? 8.515 -4.789 -7.503 1.00 96.06 82 ILE A O 1
ATOM 709 N N . ASN A 1 83 ? 6.542 -4.648 -8.600 1.00 93.69 83 ASN A N 1
ATOM 710 C CA . ASN A 1 83 ? 6.977 -5.176 -9.884 1.00 93.69 83 ASN A CA 1
ATOM 711 C C . ASN A 1 83 ? 6.931 -4.080 -10.944 1.00 93.69 83 ASN A C 1
ATOM 713 O O . ASN A 1 83 ? 6.002 -3.275 -10.978 1.00 93.69 83 ASN A O 1
ATOM 717 N N . ILE A 1 84 ? 7.922 -4.056 -11.830 1.00 93.12 84 ILE A N 1
ATOM 718 C CA . ILE A 1 84 ? 7.976 -3.128 -12.962 1.00 93.12 84 ILE A CA 1
ATOM 719 C C . ILE A 1 84 ? 8.089 -3.948 -14.237 1.00 93.12 84 ILE A C 1
ATOM 721 O O . ILE A 1 84 ? 8.900 -4.868 -14.320 1.00 93.12 84 ILE A O 1
ATOM 725 N N . GLY A 1 85 ? 7.286 -3.603 -15.236 1.00 89.81 85 GLY A N 1
ATOM 726 C CA . GLY A 1 85 ? 7.268 -4.298 -16.515 1.00 89.81 85 GLY A CA 1
ATOM 727 C C . GLY A 1 85 ? 6.912 -3.368 -17.660 1.00 89.81 85 GLY A C 1
ATOM 728 O O . GLY A 1 85 ? 6.369 -2.280 -17.458 1.00 89.81 85 GLY A O 1
ATOM 729 N N . THR A 1 86 ? 7.224 -3.799 -18.876 1.00 90.00 86 THR A N 1
ATOM 730 C CA . THR A 1 86 ? 6.743 -3.128 -20.079 1.00 90.00 86 THR A CA 1
ATOM 731 C C . THR A 1 86 ? 5.360 -3.643 -20.463 1.00 90.00 86 THR A C 1
ATOM 733 O O . THR A 1 86 ? 5.034 -4.816 -20.285 1.00 90.00 86 THR A O 1
ATOM 736 N N . TYR A 1 87 ? 4.534 -2.759 -21.003 1.00 86.88 87 TYR A N 1
ATOM 737 C CA . TYR A 1 87 ? 3.234 -3.082 -21.577 1.00 86.88 87 TYR A CA 1
ATOM 738 C C . TYR A 1 87 ? 3.007 -2.198 -22.809 1.00 86.88 87 TYR A C 1
ATOM 740 O O . TYR A 1 87 ? 3.662 -1.173 -22.945 1.00 86.88 87 TYR A O 1
ATOM 748 N N . LEU A 1 88 ? 2.124 -2.616 -23.723 1.00 82.69 88 LEU A N 1
ATOM 749 C CA . LEU A 1 88 ? 1.625 -1.855 -24.888 1.00 82.69 88 LEU A CA 1
ATOM 750 C C . LEU A 1 88 ? 2.552 -0.743 -25.431 1.00 82.69 88 LEU A C 1
ATOM 752 O O . LEU A 1 88 ? 2.530 0.384 -24.936 1.00 82.69 88 LEU A O 1
ATOM 756 N N . ASN A 1 89 ? 3.255 -1.009 -26.535 1.00 83.25 89 ASN A N 1
ATOM 757 C CA . ASN A 1 89 ? 4.095 -0.023 -27.233 1.00 83.25 89 ASN A CA 1
ATOM 758 C C . ASN A 1 89 ? 5.196 0.583 -26.336 1.00 83.25 89 ASN A C 1
ATOM 760 O O . ASN A 1 89 ? 5.317 1.803 -26.244 1.00 83.25 89 ASN A O 1
ATOM 764 N N . ASP A 1 90 ? 5.977 -0.272 -25.667 1.00 81.56 90 ASP A N 1
ATOM 765 C CA . ASP A 1 90 ? 7.129 0.103 -24.826 1.00 81.56 90 ASP A CA 1
ATOM 766 C C . ASP A 1 90 ? 6.829 1.005 -23.619 1.00 81.56 90 ASP A C 1
ATOM 768 O O . ASP A 1 90 ? 7.755 1.547 -23.004 1.00 81.56 90 ASP A O 1
ATOM 772 N N . LYS A 1 91 ? 5.557 1.132 -23.232 1.00 88.62 91 LYS A N 1
ATOM 773 C CA . LYS A 1 91 ? 5.176 1.796 -21.986 1.00 88.62 91 LYS A CA 1
ATOM 774 C C . LYS A 1 91 ? 5.634 0.988 -20.789 1.00 88.62 91 LYS A C 1
ATOM 776 O O . LYS A 1 91 ? 5.778 -0.231 -20.864 1.00 88.62 91 LYS A O 1
ATOM 781 N N . VAL A 1 92 ? 5.854 1.665 -19.670 1.00 91.94 92 VAL A N 1
ATOM 782 C CA . VAL A 1 92 ? 6.359 1.037 -18.447 1.00 91.94 92 VAL A CA 1
ATOM 783 C C . VAL A 1 92 ? 5.334 1.199 -17.337 1.00 91.94 92 VAL A C 1
ATOM 785 O O . VAL A 1 92 ? 4.952 2.313 -16.975 1.00 91.94 92 VAL A O 1
ATOM 788 N N . GLY A 1 93 ? 4.907 0.066 -16.790 1.00 93.81 93 GLY A N 1
ATOM 789 C CA . GLY A 1 93 ? 3.984 -0.018 -15.670 1.00 93.81 93 GLY A CA 1
ATOM 790 C C . GLY A 1 93 ? 4.682 -0.473 -14.394 1.00 93.81 93 GLY A C 1
ATOM 791 O O . GLY A 1 93 ? 5.624 -1.264 -14.432 1.00 93.81 93 GLY A O 1
ATOM 792 N N . MET A 1 94 ? 4.182 0.010 -13.263 1.00 95.31 94 MET A N 1
ATOM 793 C CA . MET A 1 94 ? 4.492 -0.470 -11.924 1.00 95.31 94 MET A CA 1
ATOM 794 C C . MET A 1 94 ? 3.240 -1.107 -11.321 1.00 95.31 94 MET A C 1
ATOM 796 O O . MET A 1 94 ? 2.178 -0.487 -11.288 1.00 95.31 94 MET A O 1
ATOM 800 N N . VAL A 1 95 ? 3.375 -2.328 -10.821 1.00 96.06 95 VAL A N 1
ATOM 801 C CA . VAL A 1 95 ? 2.348 -3.031 -10.052 1.00 96.06 95 VAL A CA 1
ATOM 802 C C . VAL A 1 95 ? 2.803 -3.087 -8.602 1.00 96.06 95 VAL A C 1
ATOM 804 O O . VAL A 1 95 ? 3.943 -3.458 -8.325 1.00 96.06 95 VAL A O 1
ATOM 807 N N . ILE A 1 96 ? 1.927 -2.675 -7.694 1.00 96.38 96 ILE A N 1
ATOM 808 C CA . ILE A 1 96 ? 2.170 -2.655 -6.255 1.00 96.38 96 ILE A CA 1
ATOM 809 C C . ILE A 1 96 ? 1.187 -3.622 -5.610 1.00 96.38 96 ILE A C 1
ATOM 811 O O . ILE A 1 96 ? -0.013 -3.341 -5.562 1.00 96.38 96 ILE A O 1
ATOM 815 N N . ASP A 1 97 ? 1.703 -4.728 -5.095 1.00 96.75 97 ASP A N 1
ATOM 816 C CA . ASP A 1 97 ? 0.912 -5.695 -4.348 1.00 96.75 97 ASP A CA 1
ATOM 817 C C . ASP A 1 97 ? 0.828 -5.234 -2.893 1.00 96.75 97 ASP A C 1
ATOM 819 O O . ASP A 1 97 ? 1.841 -5.047 -2.207 1.00 96.75 97 ASP A O 1
ATOM 823 N N . LEU A 1 98 ? -0.399 -4.982 -2.446 1.00 94.94 98 LEU A N 1
ATOM 824 C CA . LEU A 1 98 ? -0.689 -4.387 -1.153 1.00 94.94 98 LEU A CA 1
ATOM 825 C C . LEU A 1 98 ? -1.369 -5.406 -0.240 1.00 94.94 98 LEU A C 1
ATOM 827 O O . LEU A 1 98 ? -2.511 -5.789 -0.478 1.00 94.94 98 LEU A O 1
ATOM 831 N N . ALA A 1 99 ? -0.698 -5.770 0.848 1.00 94.69 99 ALA A N 1
ATOM 832 C CA . ALA A 1 99 ? -1.190 -6.722 1.841 1.00 94.69 99 ALA A CA 1
ATOM 833 C C . ALA A 1 99 ? -1.503 -6.013 3.174 1.00 94.69 99 ALA A C 1
ATOM 835 O O . ALA A 1 99 ? -0.692 -6.061 4.098 1.00 94.69 99 ALA A O 1
ATOM 836 N N . PRO A 1 100 ? -2.625 -5.272 3.284 1.00 94.50 100 PRO A N 1
ATOM 837 C CA . PRO A 1 100 ? -2.991 -4.621 4.535 1.00 94.50 100 PRO A CA 1
ATOM 838 C C . PRO A 1 100 ? -3.506 -5.641 5.564 1.00 94.50 100 PRO A C 1
ATOM 840 O O . PRO A 1 100 ? -4.270 -6.556 5.239 1.00 94.50 100 PRO A O 1
ATOM 843 N N . GLU A 1 101 ? -3.157 -5.421 6.825 1.00 94.81 101 GLU A N 1
ATOM 844 C CA . GLU A 1 101 ? -3.582 -6.202 7.984 1.00 94.81 101 GLU A CA 1
ATOM 845 C C . GLU A 1 101 ? -4.572 -5.396 8.831 1.00 94.81 101 GLU A C 1
ATOM 847 O O . GLU A 1 101 ? -4.206 -4.716 9.790 1.00 94.81 101 GLU A O 1
ATOM 852 N N . PHE A 1 102 ? -5.849 -5.468 8.453 1.00 94.81 102 PHE A N 1
ATOM 853 C CA . PHE A 1 102 ? -6.934 -4.843 9.207 1.00 94.81 102 PHE A CA 1
ATOM 854 C C . PHE A 1 102 ? -7.317 -5.684 10.429 1.00 94.81 102 PHE A C 1
ATOM 856 O O . PHE A 1 102 ? -7.633 -6.868 10.301 1.00 94.81 102 PHE A O 1
ATOM 863 N N . ASN A 1 103 ? -7.346 -5.057 11.601 1.00 92.38 103 ASN A N 1
ATOM 864 C CA . ASN A 1 103 ? -7.654 -5.667 12.888 1.00 92.38 103 ASN A CA 1
ATOM 865 C C . ASN A 1 103 ? -8.840 -4.961 13.550 1.00 92.38 103 ASN A C 1
ATOM 867 O O . ASN A 1 103 ? -8.760 -3.786 13.893 1.00 92.38 103 ASN A O 1
ATOM 871 N N . SER A 1 104 ? -9.931 -5.696 13.764 1.00 92.88 104 SER A N 1
ATOM 872 C CA . SER A 1 104 ? -11.106 -5.204 14.490 1.00 92.88 10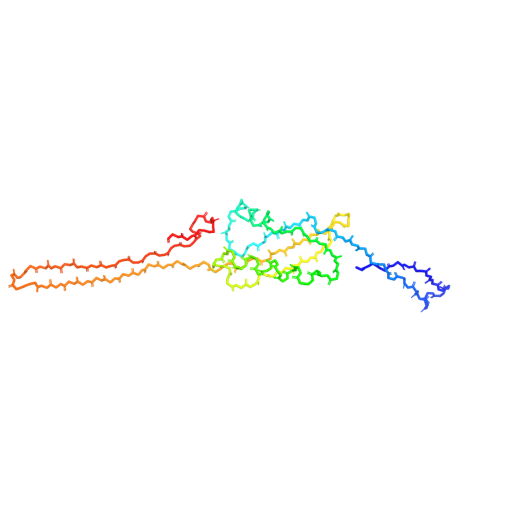4 SER A CA 1
ATOM 873 C C . SER A 1 104 ? -11.286 -5.983 15.789 1.00 92.88 104 SER A C 1
ATOM 875 O O . SER A 1 104 ? -11.270 -7.215 15.771 1.00 92.88 104 SER A O 1
ATOM 877 N N . HIS A 1 105 ? -11.481 -5.286 16.906 1.00 94.12 105 HIS A N 1
ATOM 878 C CA . HIS A 1 105 ? -11.702 -5.898 18.211 1.00 94.12 105 HIS A CA 1
ATOM 879 C C . HIS A 1 105 ? -12.764 -5.157 19.025 1.00 94.12 105 HIS A C 1
ATOM 881 O O . HIS A 1 105 ? -12.972 -3.953 18.903 1.00 94.12 105 HIS A O 1
ATOM 887 N N . LEU A 1 106 ? -13.439 -5.921 19.876 1.00 94.88 106 LEU A N 1
ATOM 888 C CA . LEU A 1 106 ? -14.410 -5.450 20.853 1.00 94.88 106 LEU A CA 1
ATOM 889 C C . LEU A 1 106 ? -14.002 -6.054 22.191 1.00 94.88 106 LEU A C 1
ATOM 891 O O . LEU A 1 106 ? -13.968 -7.280 22.324 1.00 94.88 106 LEU A O 1
ATOM 895 N N . SER A 1 107 ? -13.687 -5.219 23.170 1.00 94.88 107 SER A N 1
ATOM 896 C CA . SER A 1 107 ? -13.340 -5.667 24.515 1.00 94.88 107 SER A CA 1
ATOM 897 C C . SER A 1 107 ? -14.087 -4.852 25.564 1.00 94.88 107 SER A C 1
ATOM 899 O O . SER A 1 107 ? -14.527 -3.737 25.307 1.00 94.88 107 SER A O 1
ATOM 901 N N . GLY A 1 108 ? -14.307 -5.426 26.741 1.00 94.94 108 GLY A N 1
ATOM 902 C CA . GLY A 1 108 ? -14.997 -4.721 27.810 1.00 94.94 108 GLY A CA 1
ATOM 903 C C . GLY A 1 108 ? -14.830 -5.400 29.156 1.00 94.94 108 GLY A C 1
ATOM 904 O O . GLY A 1 108 ? -14.567 -6.602 29.239 1.00 94.94 108 GLY A O 1
ATOM 905 N N . LEU A 1 109 ? -14.993 -4.614 30.213 1.00 95.88 109 LEU A N 1
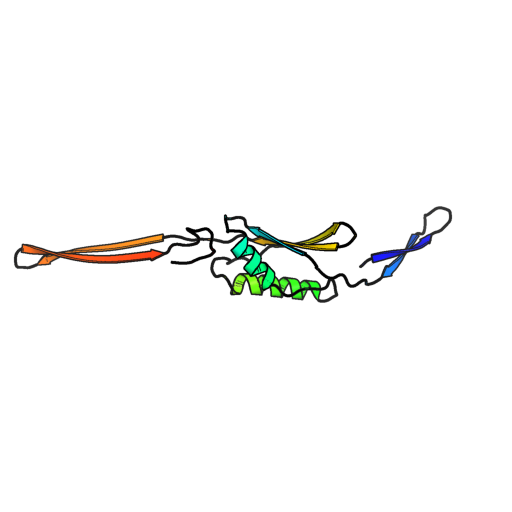ATOM 906 C CA . LEU A 1 109 ? -14.918 -5.053 31.600 1.00 95.88 109 LEU A CA 1
ATOM 907 C C . LEU A 1 109 ? -16.175 -4.587 32.324 1.00 95.88 109 LEU A C 1
ATOM 909 O O . LEU A 1 109 ? -16.492 -3.404 32.300 1.00 95.88 109 LEU A O 1
ATOM 913 N N . PHE A 1 110 ? -16.865 -5.501 33.003 1.00 94.88 110 PHE A N 1
ATOM 914 C CA . PHE A 1 110 ? -18.053 -5.187 33.793 1.00 94.88 110 PHE A CA 1
ATOM 915 C C . PHE A 1 110 ? -17.868 -5.674 35.226 1.00 94.88 110 PHE A C 1
ATOM 917 O O . PHE A 1 110 ? -17.421 -6.796 35.464 1.00 94.88 110 PHE A O 1
ATOM 924 N N . GLY A 1 111 ? -18.230 -4.832 36.187 1.00 93.31 111 GLY A N 1
ATOM 925 C CA . GLY A 1 111 ? -18.171 -5.128 37.610 1.00 93.31 111 GLY A CA 1
ATOM 926 C C . GLY A 1 111 ? -19.499 -4.810 38.277 1.00 93.31 111 GLY A C 1
ATOM 927 O O . GLY A 1 111 ? -20.058 -3.731 38.091 1.00 93.31 111 GLY A O 1
ATOM 928 N N . ALA A 1 112 ? -19.989 -5.740 39.090 1.00 93.31 112 ALA A N 1
ATOM 929 C CA . ALA A 1 112 ? -21.153 -5.531 39.936 1.00 93.31 112 ALA A CA 1
ATOM 930 C C . ALA A 1 112 ? -20.727 -5.607 41.401 1.00 93.31 112 ALA A C 1
ATOM 932 O O . ALA A 1 112 ? -20.107 -6.578 41.831 1.00 93.31 112 ALA A O 1
ATOM 933 N N . THR A 1 113 ? -21.072 -4.588 42.179 1.00 91.19 113 THR A N 1
ATOM 934 C CA . THR A 1 113 ? -20.835 -4.573 43.623 1.00 91.19 113 THR A CA 1
ATOM 935 C C . THR A 1 113 ? -22.152 -4.364 44.351 1.00 91.19 113 THR A C 1
ATOM 937 O O . THR A 1 113 ? -23.009 -3.591 43.920 1.00 91.19 113 THR A O 1
ATOM 940 N N . ARG A 1 114 ? -22.346 -5.080 45.458 1.00 91.62 114 ARG A N 1
ATOM 941 C CA . ARG A 1 114 ? -23.508 -4.892 46.327 1.00 91.62 114 ARG A CA 1
ATOM 942 C C . ARG A 1 114 ? -23.106 -3.973 47.470 1.00 91.62 114 ARG A C 1
ATOM 944 O O . ARG A 1 114 ? -22.164 -4.276 48.197 1.00 91.62 114 ARG A O 1
ATOM 951 N N . ASN A 1 115 ? -23.795 -2.848 47.619 1.00 84.12 115 ASN A N 1
ATOM 952 C CA . ASN A 1 115 ? -23.517 -1.922 48.711 1.00 84.12 115 ASN A CA 1
ATOM 953 C C . ASN A 1 115 ? -24.121 -2.412 50.041 1.00 84.12 115 ASN A C 1
ATOM 955 O O . ASN A 1 115 ? -24.945 -3.328 50.069 1.00 84.12 115 ASN A O 1
ATOM 959 N N . MET A 1 116 ? -23.743 -1.761 51.147 1.00 84.50 116 MET A N 1
ATOM 960 C CA . MET A 1 116 ? -24.227 -2.081 52.502 1.00 84.50 116 MET A CA 1
ATOM 961 C C . MET A 1 116 ? -25.760 -2.005 52.656 1.00 84.50 116 MET A C 1
ATOM 963 O O . MET A 1 116 ? -26.311 -2.616 53.562 1.00 84.50 116 MET A O 1
ATOM 967 N N . ASN A 1 117 ? -26.460 -1.323 51.741 1.00 90.25 117 ASN A N 1
ATOM 968 C CA . ASN A 1 117 ? -27.921 -1.202 51.715 1.00 90.25 117 ASN A CA 1
ATOM 969 C C . ASN A 1 117 ? -28.586 -2.228 50.778 1.00 90.25 117 ASN A C 1
ATOM 971 O O . ASN A 1 117 ? -29.701 -2.002 50.306 1.00 90.25 117 ASN A O 1
ATOM 975 N N . ASN A 1 118 ? -27.902 -3.330 50.456 1.00 87.12 118 ASN A N 1
ATOM 976 C CA . ASN A 1 118 ? -28.358 -4.371 49.533 1.00 87.12 118 ASN A CA 1
ATOM 977 C C . ASN A 1 118 ? -28.639 -3.908 48.089 1.00 87.12 118 ASN A C 1
ATOM 979 O O . ASN A 1 118 ? -29.174 -4.704 47.312 1.00 87.12 118 ASN A O 1
ATOM 983 N N . LYS A 1 119 ? -28.258 -2.685 47.694 1.00 92.06 119 LYS A N 1
ATOM 984 C CA . LYS A 1 119 ? -28.417 -2.196 46.316 1.00 92.06 119 LYS A CA 1
ATOM 985 C C . LYS A 1 119 ? -27.226 -2.625 45.466 1.00 92.06 119 LYS A C 1
ATOM 987 O O . LYS A 1 119 ? -26.078 -2.532 45.901 1.00 92.06 119 LYS A O 1
ATOM 992 N N . TRP A 1 120 ? -27.510 -3.061 44.247 1.00 91.69 120 TRP A N 1
ATOM 993 C CA . TRP A 1 120 ? -26.495 -3.361 43.245 1.00 91.69 120 TRP A CA 1
ATOM 994 C C . TRP A 1 120 ? -26.029 -2.076 42.565 1.00 91.69 120 TRP A C 1
ATOM 996 O O . TRP A 1 120 ? -26.852 -1.263 42.149 1.00 91.69 120 TRP A O 1
ATOM 1006 N N . ASN A 1 121 ? -24.716 -1.907 42.458 1.00 89.88 121 ASN A N 1
ATOM 1007 C CA . ASN A 1 121 ? -24.082 -0.929 41.591 1.00 89.88 121 ASN A CA 1
ATOM 1008 C C . ASN A 1 121 ? -23.327 -1.680 40.493 1.00 89.88 121 ASN A C 1
ATOM 1010 O O . ASN A 1 121 ? -22.576 -2.610 40.792 1.00 89.88 121 ASN A O 1
ATOM 1014 N N . VAL A 1 122 ? -23.547 -1.288 39.244 1.00 89.38 122 VAL A N 1
ATOM 1015 C CA . VAL A 1 122 ? -22.951 -1.914 38.066 1.00 89.38 122 VAL A CA 1
ATOM 1016 C C . VAL A 1 122 ? -22.138 -0.853 37.346 1.00 89.38 122 VAL A C 1
ATOM 1018 O O . VAL A 1 122 ? -22.675 0.189 36.984 1.00 89.38 122 VAL A O 1
ATOM 1021 N N . ASN A 1 123 ? -20.859 -1.135 37.132 1.00 91.25 123 ASN A N 1
ATOM 1022 C CA . ASN A 1 123 ? -19.948 -0.295 36.365 1.00 91.25 123 ASN A CA 1
ATOM 1023 C C . ASN A 1 123 ? -19.353 -1.116 35.224 1.00 91.25 123 ASN A C 1
ATOM 1025 O O . ASN A 1 123 ? -19.232 -2.339 35.332 1.00 91.25 123 ASN A O 1
ATOM 1029 N N . GLY A 1 124 ? -18.933 -0.450 34.156 1.00 93.00 124 GLY A N 1
ATOM 1030 C CA . GLY A 1 124 ? -18.160 -1.107 33.119 1.00 93.00 124 GLY A CA 1
ATOM 1031 C C . GLY A 1 124 ? -17.499 -0.146 32.148 1.00 93.00 124 GLY A C 1
ATOM 1032 O O . GLY A 1 124 ? -17.826 1.040 32.113 1.00 93.00 124 GLY A O 1
ATOM 1033 N N . GLU A 1 125 ? -16.572 -0.696 31.377 1.00 95.31 125 GLU A N 1
ATOM 1034 C CA . GLU A 1 125 ? -15.844 -0.040 30.296 1.00 95.31 125 GLU A CA 1
ATOM 1035 C C . GLU A 1 125 ? -15.952 -0.894 29.029 1.00 95.31 125 GLU A C 1
ATOM 1037 O O . GLU A 1 125 ? -16.008 -2.125 29.104 1.00 95.31 125 GLU A O 1
ATOM 1042 N N . LEU A 1 126 ? -16.013 -0.228 27.877 1.00 95.25 126 LEU A N 1
ATOM 1043 C CA . LEU A 1 126 ? -16.113 -0.838 26.557 1.00 95.25 126 LEU A CA 1
ATOM 1044 C C . LEU A 1 126 ? -15.086 -0.173 25.641 1.00 95.25 126 LEU A C 1
ATOM 1046 O O . LEU A 1 126 ? -15.109 1.045 25.482 1.00 95.25 126 LEU A O 1
ATOM 1050 N N . ASP A 1 127 ? -14.234 -0.979 25.025 1.00 95.62 127 ASP A N 1
ATOM 1051 C CA . ASP A 1 127 ? -13.258 -0.570 24.023 1.00 95.62 127 ASP A CA 1
ATOM 1052 C C . ASP A 1 127 ? -13.617 -1.220 22.682 1.00 95.62 127 ASP A C 1
ATOM 1054 O O . ASP A 1 127 ? -13.826 -2.435 22.584 1.00 95.62 127 ASP A O 1
ATOM 1058 N N . ILE A 1 128 ? -13.742 -0.389 21.650 1.00 95.19 128 ILE A N 1
ATOM 1059 C CA . ILE A 1 128 ? -14.124 -0.794 20.299 1.00 95.19 128 ILE A CA 1
ATOM 1060 C C . ILE A 1 128 ? -13.071 -0.253 19.348 1.00 95.19 128 ILE A C 1
ATOM 1062 O O . ILE A 1 128 ? -12.826 0.949 19.331 1.00 95.19 128 ILE A O 1
ATOM 1066 N N . LYS A 1 129 ? -12.516 -1.135 18.519 1.00 94.44 129 LYS A N 1
ATOM 1067 C CA . LYS A 1 129 ? -11.696 -0.764 17.372 1.00 94.44 129 LYS A CA 1
ATOM 1068 C C . LYS A 1 129 ? -12.205 -1.487 16.140 1.00 94.44 129 LYS A C 1
ATOM 1070 O O . LYS A 1 129 ? -12.288 -2.715 16.133 1.00 94.44 129 LYS A O 1
ATOM 1075 N N . LEU A 1 130 ? -12.533 -0.747 15.094 1.00 94.69 130 LEU A N 1
ATOM 1076 C CA . LEU A 1 130 ? -13.004 -1.291 13.827 1.00 94.69 130 LEU A CA 1
ATOM 1077 C C . LEU A 1 130 ? -12.151 -0.756 12.683 1.00 94.69 130 LEU A C 1
ATOM 1079 O O . LEU A 1 130 ? -11.903 0.442 12.580 1.00 94.69 130 LEU A O 1
ATOM 1083 N N . GLU A 1 131 ? -11.734 -1.642 11.787 1.00 95.38 131 GLU A N 1
ATOM 1084 C CA . GLU A 1 131 ? -10.866 -1.290 10.666 1.00 95.38 131 GLU A CA 1
ATOM 1085 C C . GLU A 1 131 ? -11.455 -1.761 9.342 1.00 95.38 131 GLU A C 1
ATOM 1087 O O . GLU A 1 131 ? -11.887 -2.907 9.216 1.00 95.38 131 GLU A O 1
ATOM 1092 N N . ASN A 1 132 ? -11.444 -0.875 8.344 1.00 95.25 132 ASN A N 1
ATOM 1093 C CA . ASN A 1 132 ? -11.855 -1.153 6.963 1.00 95.25 132 ASN A CA 1
ATOM 1094 C C . ASN A 1 132 ? -13.254 -1.792 6.800 1.00 95.25 132 ASN A C 1
ATOM 1096 O O . ASN A 1 132 ? -13.497 -2.527 5.842 1.00 95.25 132 ASN A O 1
ATOM 1100 N N . ILE A 1 133 ? -14.196 -1.488 7.695 1.00 95.56 133 ILE A N 1
ATOM 1101 C CA . ILE A 1 133 ? -15.599 -1.940 7.647 1.00 95.56 133 ILE A CA 1
ATOM 1102 C C . ILE A 1 133 ? -16.288 -1.544 6.336 1.00 95.56 133 ILE A C 1
ATOM 1104 O O . ILE A 1 133 ? -17.062 -2.311 5.763 1.00 95.56 133 ILE A O 1
ATOM 1108 N N . TRP A 1 134 ? -15.988 -0.352 5.835 1.00 95.44 134 TRP A N 1
ATOM 1109 C CA . TRP A 1 134 ? -16.561 0.225 4.623 1.00 95.44 134 TRP A CA 1
ATOM 1110 C C . TRP A 1 134 ? -15.650 0.062 3.402 1.00 95.44 134 TRP A C 1
ATOM 1112 O O . TRP A 1 134 ? -15.924 0.639 2.346 1.00 95.44 134 TRP A O 1
ATOM 1122 N N . ASN A 1 135 ? -14.570 -0.718 3.524 1.00 96.00 135 ASN A N 1
ATOM 1123 C CA . ASN A 1 135 ? -13.521 -0.849 2.513 1.00 96.00 135 ASN A CA 1
ATOM 1124 C C . ASN A 1 135 ? -12.883 0.510 2.151 1.00 96.00 135 ASN A C 1
ATOM 1126 O O . ASN A 1 135 ? -12.532 0.755 0.990 1.00 96.00 135 ASN A O 1
ATOM 1130 N N . THR A 1 136 ? -12.799 1.436 3.114 1.00 94.62 136 THR A N 1
ATOM 1131 C CA . THR A 1 136 ? -12.316 2.809 2.902 1.00 94.62 136 THR A CA 1
ATOM 1132 C C . THR A 1 136 ? -10.959 3.093 3.525 1.00 94.62 136 THR A C 1
ATOM 1134 O O . THR A 1 136 ? -10.530 4.248 3.517 1.00 94.62 136 THR A O 1
ATOM 1137 N N . MET A 1 137 ? -10.254 2.052 3.987 1.00 92.31 137 MET A N 1
ATOM 1138 C CA . MET A 1 137 ? -8.965 2.186 4.667 1.00 92.31 137 MET A CA 1
ATOM 1139 C C . MET A 1 137 ? -9.063 3.037 5.949 1.00 92.31 137 MET A C 1
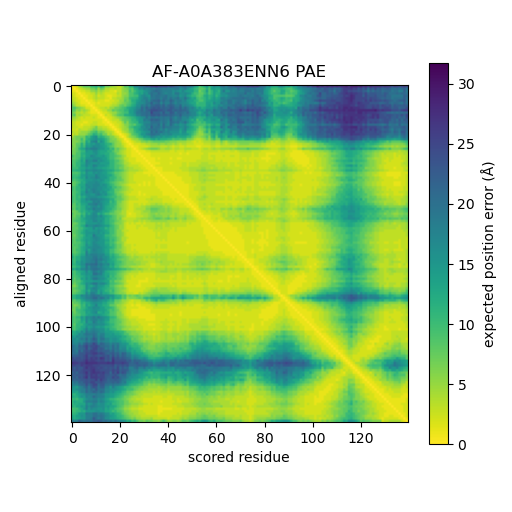ATOM 1141 O O . MET A 1 137 ? -8.182 3.847 6.243 1.00 92.31 137 MET A O 1
ATOM 1145 N N . GLU A 1 138 ? -10.169 2.898 6.679 1.00 92.06 138 GLU A N 1
ATOM 1146 C CA . GLU A 1 138 ? -10.489 3.641 7.897 1.00 92.06 138 GLU A CA 1
ATOM 1147 C C . GLU A 1 138 ? -10.183 2.862 9.184 1.00 92.06 138 GLU A C 1
ATOM 1149 O O . GLU A 1 138 ? -10.193 1.632 9.188 1.00 92.06 138 GLU A O 1
ATOM 1154 N N . SER A 1 139 ? -9.985 3.614 10.271 1.00 91.94 139 SER A N 1
ATOM 1155 C CA . SER A 1 139 ? -9.976 3.140 11.658 1.00 91.94 139 SER A CA 1
ATOM 1156 C C . SER A 1 139 ? -11.031 3.923 12.424 1.00 91.94 139 SER A C 1
ATOM 1158 O O . SER A 1 139 ? -11.017 5.157 12.358 1.00 91.94 139 SER A O 1
ATOM 1160 N N . VAL A 1 140 ? -11.912 3.227 13.135 1.00 88.25 140 VAL A N 1
ATOM 1161 C CA . VAL A 1 140 ? -12.954 3.800 14.002 1.00 88.25 140 VAL A CA 1
ATOM 1162 C C . VAL A 1 140 ? -12.815 3.241 15.404 1.00 88.25 140 VAL A C 1
ATOM 1164 O O . VAL A 1 140 ? -12.581 2.015 15.513 1.00 88.25 140 VAL A O 1
#

Sequence (140 aa):
MEYKLQSYDEMFEHIIYQTRYVEKIIDTIVIVPEKNILPKFLNRLVYQIPKSTIDHNLIDDIEKKKDLITNKYYFINNKPHINIGTYLNDKVGMVIDLAPEFNSHLSGLFGATRNMNNKWNVNGELDIKLENIWNTMESV

Radius of gyration: 26.9 Å; Cα contacts (8 Å, |Δi|>4): 215; chains: 1; bounding box: 59×28×94 Å

pLDDT: mean 90.61, std 6.04, range [63.5, 96.88]

Organism: NCBI:txid408172

Foldseek 3Di:
DDWDFDDADPVRPDTDTDDDDDKAKAPAEAEAEPDQAPVVLVVVLVVVQDIDIPDPCVVVSLVVSQVVVCVVAVQQVDRWDWDWDADDPRHIHIYTYGYGHWDWDKDKDKDWDQDPVRDIDIDMDIDTWGACPVSHSDID

Solvent-accessible surface area (backbone atoms only — not comparable to full-atom values): 8443 Å² total; per-residue (Å²): 117,44,77,42,83,68,50,63,48,99,82,61,84,52,73,41,64,42,81,41,87,56,80,43,60,47,79,41,77,46,79,49,60,79,53,82,58,45,64,71,55,56,50,54,52,54,75,68,53,76,82,50,51,54,56,96,56,36,67,63,53,51,51,53,49,30,50,53,56,28,75,72,34,85,43,28,80,55,74,49,52,74,48,75,47,74,46,84,90,83,35,30,36,36,42,35,43,38,68,58,60,73,65,65,50,78,49,71,50,77,49,78,47,71,45,98,83,76,46,78,46,80,50,71,51,77,49,72,40,43,35,40,86,83,21,63,83,47,78,83

Nearest PDB structures (foldseek):
  4k3c-assembly1_A  TM=4.766E-01  e=1.321E-01  [Haemophilus] ducreyi
  8sqa-assembly1_A  TM=4.668E-01  e=7.088E-01  Escherichia coli
  4c4v-assembly1_A  TM=5.456E-01  e=2.653E+00  Escherichia coli
  6wim-assembly1_A  TM=3.291E-01  e=2.135E-01  Escherichia coli
  8qpv-assembly1_A  TM=5.300E-01  e=9.350E+00  Escherichia coli

Mean predicted aligned error: 8.34 Å